Protein AF-A0A518V8L0-F1 (afdb_monomer_lite)

Secondary structure (DSSP, 8-state):
--HHHHHHHTT--HHHHHHHHHHHHHHHS--TTSHHHHHHHHHHT-

Foldseek 3Di:
DDLCVVCVVVVHDSVVSVVVQVVVCVVPVARCVDVVSVVVVVVVVD

InterPro domains:
  IPR025736 PucR C-terminal helix-turn-helix domain [PF13556] (2-46)
  IPR042070 PucR C-terminal helix-turn-helix domain superfamily [G3DSA:1.10.10.2840] (1-46)
  IPR051448 CdaR-like transcriptional regulators [PTHR33744] (1-46)

Sequence (46 aa):
MQVSETARSLFLHRNTLLYRLEKVREQTSLDPRAFPEAVLLWIMLR

Radius of gyration: 10.74 Å; chains: 1; bounding box: 26×21×24 Å

Structure (mmCIF, N/CA/C/O backbone):
data_AF-A0A518V8L0-F1
#
_e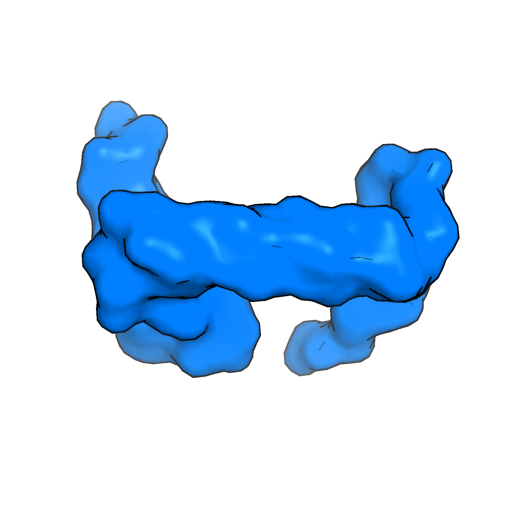ntry.id   AF-A0A518V8L0-F1
#
loop_
_atom_site.group_PDB
_atom_site.id
_atom_site.type_symbol
_atom_site.label_atom_id
_atom_site.label_alt_id
_atom_site.label_comp_id
_atom_site.label_asym_id
_atom_site.label_entity_id
_atom_site.label_seq_id
_atom_site.pdbx_PDB_ins_code
_atom_site.Cartn_x
_atom_site.Cartn_y
_atom_site.Cartn_z
_atom_site.occupancy
_atom_site.B_iso_or_equiv
_atom_site.auth_seq_id
_atom_site.auth_comp_id
_atom_site.auth_asym_id
_atom_site.auth_atom_id
_atom_site.pdbx_PDB_model_num
ATOM 1 N N . MET A 1 1 ? 0.031 -14.058 -1.396 1.00 59.31 1 MET A N 1
ATOM 2 C CA . MET A 1 1 ? 0.194 -13.175 -2.575 1.00 59.31 1 MET A CA 1
ATOM 3 C C . MET A 1 1 ? 1.663 -12.814 -2.705 1.00 59.31 1 MET A C 1
ATOM 5 O O . MET A 1 1 ? 2.241 -12.363 -1.724 1.00 59.31 1 MET A O 1
ATOM 9 N N . GLN A 1 2 ? 2.290 -13.053 -3.858 1.00 81.31 2 GLN A N 1
ATOM 10 C CA . GLN A 1 2 ? 3.693 -12.682 -4.055 1.00 81.31 2 GLN A CA 1
ATOM 11 C C . GLN A 1 2 ? 3.775 -11.269 -4.638 1.00 81.31 2 GLN A C 1
ATOM 13 O O . GLN A 1 2 ? 3.336 -11.036 -5.760 1.00 81.31 2 GLN A O 1
ATOM 18 N N . VAL A 1 3 ? 4.383 -10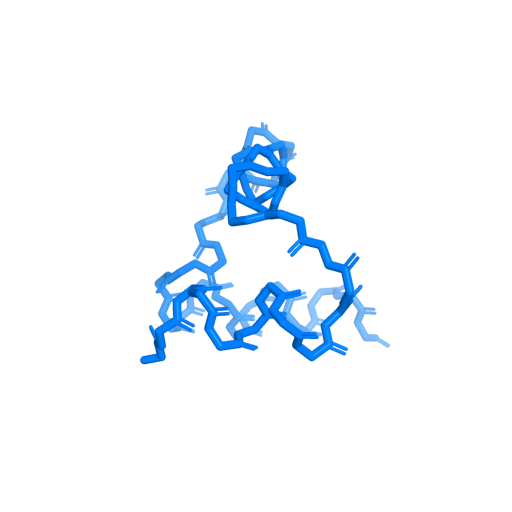.332 -3.903 1.00 88.56 3 VAL A N 1
ATOM 19 C CA . VAL A 1 3 ? 4.552 -8.924 -4.326 1.00 88.56 3 VAL A CA 1
ATOM 20 C C . VAL A 1 3 ? 5.201 -8.813 -5.714 1.00 88.56 3 VAL A C 1
ATOM 22 O O . VAL A 1 3 ? 4.861 -7.927 -6.488 1.00 88.56 3 VAL A O 1
ATOM 25 N N . SER A 1 4 ? 6.101 -9.736 -6.065 1.00 92.19 4 SER A N 1
ATOM 26 C CA . SER A 1 4 ? 6.759 -9.781 -7.377 1.00 92.19 4 SER A CA 1
ATOM 27 C C . SER A 1 4 ? 5.797 -10.045 -8.541 1.00 92.19 4 SER A C 1
ATOM 29 O O . SER A 1 4 ? 5.990 -9.503 -9.626 1.00 92.19 4 SER A O 1
ATOM 31 N N . GLU A 1 5 ? 4.767 -10.865 -8.331 1.00 94.88 5 GLU A N 1
ATOM 32 C CA . GLU A 1 5 ? 3.768 -11.183 -9.356 1.00 94.88 5 GLU A CA 1
ATOM 33 C C . GLU A 1 5 ? 2.837 -9.992 -9.591 1.00 94.88 5 GLU A C 1
ATOM 35 O O . GLU A 1 5 ? 2.618 -9.594 -10.732 1.00 94.88 5 GLU A O 1
ATOM 40 N N . THR A 1 6 ? 2.392 -9.345 -8.511 1.00 94.56 6 THR A N 1
ATOM 41 C CA . THR A 1 6 ? 1.618 -8.098 -8.581 1.00 94.56 6 THR A CA 1
ATOM 42 C C . THR A 1 6 ? 2.427 -6.960 -9.204 1.00 94.56 6 THR A C 1
ATOM 44 O O . THR A 1 6 ? 1.904 -6.184 -9.993 1.00 94.56 6 THR A O 1
ATOM 47 N N . ALA A 1 7 ? 3.723 -6.857 -8.902 1.00 96.38 7 ALA A N 1
ATOM 48 C CA . ALA A 1 7 ? 4.579 -5.863 -9.542 1.00 96.38 7 ALA A CA 1
ATOM 49 C C . ALA A 1 7 ? 4.660 -6.109 -11.056 1.00 96.38 7 ALA A C 1
ATOM 51 O O . ALA A 1 7 ? 4.508 -5.170 -11.831 1.00 96.38 7 ALA A O 1
ATOM 52 N N . ARG A 1 8 ? 4.795 -7.374 -11.481 1.00 96.06 8 ARG A N 1
ATOM 53 C CA . ARG A 1 8 ? 4.787 -7.751 -12.900 1.00 96.06 8 ARG A CA 1
ATOM 54 C C . ARG A 1 8 ? 3.459 -7.418 -13.583 1.00 96.06 8 ARG A C 1
ATOM 56 O O . ARG A 1 8 ? 3.499 -6.853 -14.670 1.00 96.06 8 ARG A O 1
ATOM 63 N N . SER A 1 9 ? 2.312 -7.723 -12.970 1.00 96.94 9 SER A N 1
ATOM 64 C CA . SER A 1 9 ? 0.999 -7.414 -13.563 1.00 96.94 9 SER A CA 1
ATOM 65 C C . SER A 1 9 ? 0.739 -5.911 -13.687 1.00 96.94 9 SER A C 1
ATOM 67 O O . SER A 1 9 ? 0.030 -5.482 -14.592 1.00 96.94 9 SER A O 1
ATOM 69 N N . LEU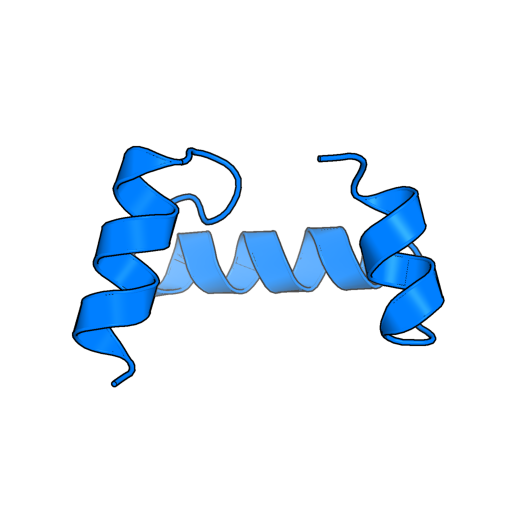 A 1 10 ? 1.346 -5.109 -12.808 1.00 96.31 10 LEU A N 1
ATOM 70 C CA . LEU A 1 10 ? 1.283 -3.648 -12.834 1.00 96.31 10 LEU A CA 1
ATOM 71 C C . LEU A 1 10 ? 2.405 -2.997 -13.662 1.00 96.31 10 LEU A C 1
ATOM 73 O O . LEU A 1 10 ? 2.490 -1.772 -13.689 1.00 96.31 10 LEU A O 1
ATOM 77 N N . PHE A 1 11 ? 3.279 -3.783 -14.306 1.00 96.88 11 PHE A N 1
ATOM 78 C CA . PHE A 1 11 ? 4.475 -3.300 -15.015 1.00 96.88 11 PHE A CA 1
ATOM 79 C C . PHE A 1 11 ? 5.406 -2.436 -14.139 1.00 96.88 11 PHE A C 1
ATOM 81 O O . PHE A 1 11 ? 6.072 -1.515 -14.609 1.00 96.88 11 PHE A O 1
ATOM 88 N N . LEU A 1 12 ? 5.458 -2.736 -12.840 1.00 96.69 12 LEU A N 1
ATOM 89 C CA . LEU A 1 12 ? 6.295 -2.068 -11.848 1.00 96.69 12 LEU A CA 1
ATOM 90 C C . LEU A 1 12 ? 7.489 -2.941 -11.461 1.00 96.69 12 LEU A C 1
ATOM 92 O O . LEU A 1 12 ? 7.415 -4.168 -11.400 1.00 96.69 12 LEU A O 1
ATOM 96 N N . HIS A 1 13 ? 8.588 -2.294 -11.072 1.00 96.25 13 HIS A N 1
ATOM 97 C CA . HIS A 1 13 ? 9.627 -2.983 -10.319 1.00 96.25 13 HIS A CA 1
ATOM 98 C C . HIS A 1 13 ? 9.116 -3.317 -8.908 1.00 96.25 13 HIS A C 1
ATOM 100 O O . HIS A 1 13 ? 8.418 -2.513 -8.282 1.00 96.25 13 HIS A O 1
ATOM 106 N N . ARG A 1 14 ? 9.515 -4.473 -8.357 1.00 95.19 14 ARG A N 1
ATOM 107 C CA . ARG A 1 14 ? 9.071 -4.922 -7.022 1.00 95.19 14 ARG A CA 1
ATOM 108 C C . ARG A 1 14 ? 9.308 -3.877 -5.927 1.00 95.19 14 ARG A C 1
ATOM 110 O O . ARG A 1 14 ? 8.452 -3.685 -5.073 1.00 95.19 14 ARG A O 1
ATOM 117 N N . ASN A 1 15 ? 10.435 -3.162 -5.978 1.00 96.50 15 ASN A N 1
ATOM 118 C CA . ASN A 1 15 ? 10.766 -2.143 -4.975 1.00 96.50 15 ASN A CA 1
ATOM 119 C C . ASN A 1 15 ? 9.877 -0.902 -5.115 1.00 96.50 15 ASN A C 1
ATOM 121 O O . ASN A 1 15 ? 9.510 -0.308 -4.111 1.00 96.50 15 ASN A O 1
ATOM 125 N N . THR A 1 16 ? 9.491 -0.537 -6.340 1.00 97.62 16 THR A N 1
ATOM 126 C CA . THR A 1 16 ? 8.555 0.568 -6.577 1.00 97.62 16 THR A CA 1
ATOM 127 C C . THR A 1 16 ? 7.176 0.230 -6.023 1.00 97.62 16 THR A C 1
ATOM 129 O O . THR A 1 16 ? 6.552 1.079 -5.392 1.00 97.62 16 THR A O 1
ATOM 132 N N . LEU A 1 17 ? 6.714 -1.014 -6.203 1.00 96.69 17 LEU A N 1
ATOM 133 C CA . LEU A 1 17 ? 5.463 -1.470 -5.598 1.00 96.69 17 LEU A CA 1
ATOM 134 C C . LEU A 1 17 ? 5.553 -1.457 -4.065 1.00 96.69 17 LEU A C 1
ATOM 136 O O . LEU A 1 17 ? 4.670 -0.901 -3.423 1.00 96.69 17 LEU A O 1
ATOM 140 N N . LEU A 1 18 ? 6.632 -1.991 -3.483 1.00 95.81 18 LEU A N 1
ATOM 141 C CA . LEU A 1 18 ? 6.849 -1.959 -2.030 1.00 95.81 18 LEU A CA 1
ATOM 142 C C . LEU A 1 18 ? 6.854 -0.532 -1.476 1.00 95.81 18 LEU A C 1
ATOM 144 O O . LEU A 1 18 ? 6.192 -0.274 -0.480 1.00 95.81 18 LEU A O 1
ATOM 148 N N . TYR A 1 19 ? 7.532 0.399 -2.148 1.00 97.12 19 TYR A N 1
ATOM 149 C CA . TYR A 1 19 ? 7.545 1.808 -1.761 1.00 97.12 19 TYR A CA 1
ATOM 150 C C . TYR A 1 19 ? 6.142 2.429 -1.783 1.00 97.12 19 TYR A C 1
ATOM 152 O O . TYR A 1 19 ? 5.764 3.143 -0.861 1.00 97.12 19 TYR A O 1
ATOM 160 N N . ARG A 1 20 ? 5.338 2.137 -2.812 1.00 96.56 20 ARG A N 1
ATOM 161 C CA . ARG A 1 20 ? 3.955 2.631 -2.887 1.00 96.56 20 ARG A CA 1
ATOM 162 C C . ARG A 1 20 ? 3.066 2.036 -1.795 1.00 96.56 20 ARG A C 1
ATOM 164 O O . ARG A 1 20 ? 2.280 2.770 -1.211 1.00 96.56 20 ARG A O 1
ATOM 171 N N . LEU A 1 21 ? 3.202 0.741 -1.500 1.00 96.06 21 LEU A N 1
ATOM 172 C CA . LEU A 1 21 ? 2.474 0.098 -0.397 1.00 96.06 21 LEU A CA 1
ATOM 173 C C . LEU A 1 21 ? 2.866 0.702 0.957 1.00 96.06 21 LEU A C 1
ATOM 175 O O . LEU A 1 21 ? 2.001 0.929 1.796 1.00 96.06 21 LEU A O 1
ATOM 179 N N . GLU A 1 22 ? 4.147 1.024 1.137 1.00 97.19 22 GLU A N 1
ATOM 180 C CA . GLU A 1 22 ? 4.635 1.715 2.328 1.00 97.19 22 GLU A CA 1
ATOM 181 C C . GLU A 1 22 ? 4.025 3.116 2.457 1.00 97.19 22 GLU A C 1
ATOM 183 O O . GLU A 1 22 ? 3.548 3.484 3.525 1.00 97.19 22 GLU A O 1
ATOM 188 N N . LYS A 1 23 ? 3.925 3.867 1.351 1.00 97.75 23 LYS A N 1
ATOM 189 C CA . LYS A 1 23 ? 3.234 5.165 1.337 1.00 97.75 23 LYS A CA 1
ATOM 190 C C . LYS A 1 23 ? 1.757 5.070 1.705 1.00 97.75 23 LYS A C 1
ATOM 192 O O . LYS A 1 23 ? 1.286 5.900 2.475 1.00 97.75 23 LYS A O 1
ATOM 197 N N . VAL A 1 24 ? 1.044 4.052 1.223 1.00 96.12 24 VAL A N 1
ATOM 198 C CA . VAL A 1 24 ? -0.352 3.812 1.631 1.00 96.12 24 VAL A CA 1
ATOM 199 C C . VAL A 1 24 ? -0.434 3.570 3.139 1.00 96.12 24 VAL A C 1
ATOM 201 O O . VAL A 1 24 ? -1.277 4.170 3.806 1.00 96.12 24 VAL A O 1
ATOM 204 N N . ARG A 1 25 ? 0.475 2.757 3.688 1.00 96.94 25 ARG A N 1
ATOM 205 C CA . ARG A 1 25 ? 0.548 2.478 5.127 1.00 96.94 25 ARG A CA 1
ATOM 206 C C . ARG A 1 25 ? 0.826 3.733 5.949 1.00 96.94 25 ARG A C 1
ATOM 208 O O . ARG A 1 25 ? 0.136 3.969 6.932 1.00 96.94 25 ARG A O 1
ATOM 215 N N . GLU A 1 26 ? 1.782 4.562 5.533 1.00 97.75 26 GLU A N 1
ATOM 216 C CA . GLU A 1 26 ? 2.098 5.838 6.194 1.00 97.75 26 GLU A CA 1
ATOM 217 C C . GLU A 1 26 ? 0.903 6.807 6.206 1.00 97.75 26 GLU A C 1
ATOM 219 O O . GLU A 1 26 ? 0.712 7.535 7.174 1.00 97.75 26 GLU A O 1
ATOM 224 N N . GLN A 1 27 ? 0.100 6.827 5.138 1.00 97.19 27 GLN A N 1
ATOM 225 C CA . GLN A 1 27 ? -1.017 7.766 4.986 1.00 97.19 27 GLN A CA 1
ATOM 226 C C . GLN A 1 27 ? -2.304 7.315 5.682 1.00 97.19 27 GLN A C 1
ATOM 228 O O . GLN A 1 27 ? -3.104 8.154 6.088 1.00 97.19 27 GLN A O 1
ATOM 233 N N . THR A 1 28 ? -2.527 6.006 5.779 1.00 96.19 28 THR A N 1
ATOM 234 C CA . THR A 1 28 ? -3.800 5.435 6.254 1.00 96.19 28 THR A CA 1
ATOM 235 C C . THR A 1 28 ? -3.678 4.719 7.593 1.00 96.19 28 THR A C 1
ATOM 237 O O . THR A 1 28 ? -4.695 4.396 8.199 1.00 96.19 28 THR A O 1
ATOM 240 N N . SER A 1 29 ? -2.452 4.465 8.061 1.00 96.06 29 SER A N 1
ATOM 241 C CA . SER A 1 29 ? -2.148 3.577 9.191 1.00 96.06 29 SER A CA 1
ATOM 242 C C . SER A 1 29 ? -2.623 2.128 8.995 1.00 96.06 29 SER A C 1
ATOM 244 O O . SER A 1 29 ? -2.693 1.383 9.968 1.00 96.06 29 SER A O 1
ATOM 246 N N . LEU A 1 30 ? -2.925 1.723 7.754 1.00 97.12 30 LEU A N 1
ATOM 247 C CA . LEU A 1 30 ? -3.367 0.376 7.382 1.00 97.12 30 LEU A CA 1
ATOM 248 C C . LEU A 1 30 ? -2.322 -0.292 6.480 1.00 97.12 30 LEU A C 1
ATOM 250 O O . LEU A 1 30 ? -1.875 0.299 5.498 1.00 97.12 30 LEU A O 1
ATOM 254 N N . ASP A 1 31 ? -1.929 -1.527 6.781 1.00 95.50 31 ASP A N 1
ATOM 255 C CA . ASP A 1 31 ? -1.022 -2.329 5.966 1.00 95.50 31 ASP A CA 1
ATOM 256 C C . ASP A 1 31 ? -1.796 -3.089 4.868 1.00 95.50 31 ASP A C 1
ATOM 258 O O . ASP A 1 31 ? -2.437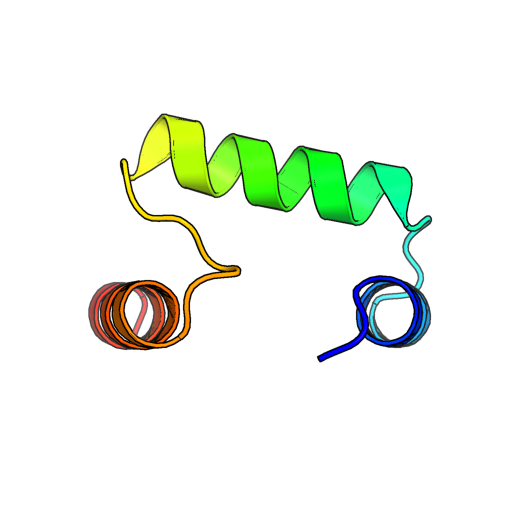 -4.107 5.140 1.00 95.50 31 ASP A O 1
ATOM 262 N N . PRO A 1 32 ? -1.682 -2.686 3.587 1.00 92.75 32 PRO A N 1
ATOM 263 C CA . PRO A 1 32 ? -2.343 -3.368 2.470 1.00 92.75 32 PRO A CA 1
ATOM 264 C C . PRO A 1 32 ? -1.844 -4.804 2.224 1.00 92.75 32 PRO A C 1
ATOM 266 O O . PRO A 1 32 ? -2.394 -5.511 1.379 1.00 92.75 32 PRO A O 1
ATOM 269 N N . ARG A 1 33 ? -0.783 -5.253 2.908 1.00 92.19 33 ARG A N 1
ATOM 270 C CA . ARG A 1 33 ? -0.277 -6.635 2.845 1.00 92.19 33 ARG A CA 1
ATOM 271 C C . ARG A 1 33 ? -0.950 -7.544 3.875 1.00 92.19 33 ARG A C 1
ATOM 273 O O . ARG A 1 33 ? -0.906 -8.763 3.706 1.00 92.19 33 ARG A O 1
ATOM 280 N N . ALA A 1 34 ? -1.565 -6.976 4.912 1.00 94.56 34 ALA A N 1
ATOM 281 C CA . ALA A 1 34 ? -2.368 -7.706 5.881 1.00 94.56 34 ALA A CA 1
ATOM 282 C C . ALA A 1 34 ? -3.804 -7.818 5.357 1.00 94.56 34 ALA A C 1
ATOM 284 O O . ALA A 1 34 ? -4.472 -6.817 5.123 1.00 94.56 34 ALA A O 1
ATOM 285 N N . PHE A 1 35 ? -4.296 -9.044 5.161 1.00 93.00 35 PHE A N 1
ATOM 286 C CA . PHE A 1 35 ? -5.602 -9.268 4.529 1.00 93.00 35 PHE A CA 1
ATOM 287 C C . PHE A 1 35 ? -6.773 -8.510 5.197 1.00 93.00 35 PHE A C 1
ATOM 289 O O . PHE A 1 35 ? -7.526 -7.870 4.464 1.00 93.00 35 PHE A O 1
ATOM 296 N N . PRO A 1 36 ? -6.933 -8.498 6.539 1.00 96.88 36 PRO A N 1
ATOM 297 C CA . PRO A 1 36 ? -8.025 -7.756 7.180 1.00 96.88 36 PRO A CA 1
ATOM 298 C C . PRO A 1 36 ? -7.978 -6.246 6.900 1.00 96.88 36 PRO A C 1
ATOM 300 O O . PRO A 1 36 ? -9.003 -5.624 6.629 1.00 96.88 36 PRO A O 1
ATOM 303 N N . GLU A 1 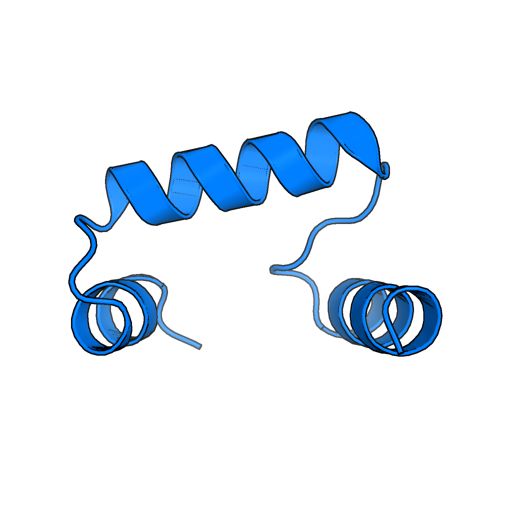37 ? -6.781 -5.666 6.915 1.00 97.06 37 GLU A N 1
ATOM 304 C CA . GLU A 1 37 ? -6.556 -4.238 6.675 1.00 97.06 37 GLU A CA 1
ATOM 305 C C . GLU A 1 37 ? -6.709 -3.888 5.189 1.00 97.06 37 GLU A C 1
ATOM 307 O O . GLU A 1 37 ? -7.260 -2.844 4.848 1.00 97.06 37 GLU A O 1
ATOM 312 N N . ALA A 1 38 ? -6.321 -4.796 4.289 1.00 95.19 38 ALA A N 1
ATOM 313 C CA . ALA A 1 38 ? -6.553 -4.667 2.854 1.00 95.19 38 ALA A CA 1
ATOM 314 C C . ALA A 1 38 ? -8.051 -4.666 2.503 1.00 95.19 38 ALA A C 1
ATOM 316 O O . ALA A 1 38 ? -8.481 -3.891 1.648 1.00 95.19 38 ALA A O 1
ATOM 317 N N . VAL A 1 39 ? -8.858 -5.498 3.173 1.00 96.88 39 VAL A N 1
ATOM 318 C CA . VAL A 1 39 ? -10.323 -5.482 3.022 1.00 96.88 39 VAL A CA 1
ATOM 319 C C . VAL A 1 39 ? -10.897 -4.149 3.503 1.00 96.88 39 VAL A C 1
ATOM 321 O O . VAL A 1 39 ? -11.732 -3.568 2.814 1.00 96.88 39 VAL A O 1
ATOM 324 N 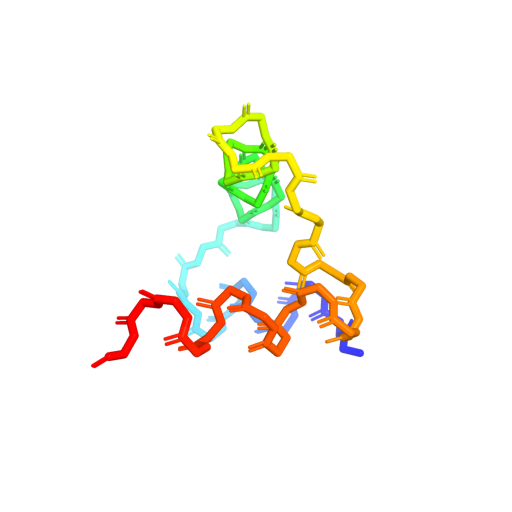N . LEU A 1 40 ? -10.421 -3.629 4.639 1.00 97.38 40 LEU A N 1
ATOM 325 C CA . LEU A 1 40 ? -10.844 -2.321 5.143 1.00 97.38 40 LEU A CA 1
ATOM 326 C C . LEU A 1 40 ? -10.491 -1.189 4.166 1.00 97.38 40 LEU A C 1
ATOM 328 O O . LEU A 1 40 ? -11.356 -0.378 3.842 1.00 97.38 40 LEU A O 1
ATOM 332 N N . LEU A 1 41 ? -9.261 -1.174 3.640 1.00 96.12 41 LEU A N 1
ATOM 333 C CA . LEU A 1 41 ? -8.831 -0.235 2.597 1.00 96.12 41 LEU A CA 1
ATOM 334 C C . LEU A 1 41 ? -9.729 -0.315 1.356 1.00 96.12 41 LEU A C 1
ATOM 336 O O . LEU A 1 41 ? -10.111 0.716 0.809 1.00 96.12 41 LEU A O 1
ATOM 340 N N . TRP A 1 42 ? -10.092 -1.523 0.918 1.00 96.31 42 TRP A N 1
ATOM 341 C CA . TRP A 1 42 ? -10.973 -1.711 -0.234 1.00 96.31 42 TRP A CA 1
ATOM 342 C C . TRP A 1 42 ? -12.382 -1.157 0.005 1.00 96.31 42 TRP A C 1
ATOM 344 O O . TRP A 1 42 ? -12.932 -0.529 -0.894 1.00 96.31 42 TRP A O 1
ATOM 354 N N . ILE A 1 43 ? -12.945 -1.344 1.205 1.00 97.25 43 ILE A N 1
ATOM 355 C CA . ILE A 1 43 ? -14.253 -0.778 1.576 1.00 97.25 43 ILE A CA 1
ATOM 356 C C . ILE A 1 43 ? -14.185 0.753 1.649 1.00 97.25 43 ILE A C 1
ATOM 358 O O . ILE A 1 43 ? -15.099 1.415 1.179 1.00 97.25 43 ILE A O 1
ATOM 362 N N . MET A 1 44 ? -13.114 1.321 2.213 1.00 95.38 44 MET A N 1
ATOM 363 C CA . MET A 1 44 ? -12.945 2.776 2.339 1.00 95.38 44 MET A CA 1
ATOM 364 C C . MET A 1 44 ? -12.761 3.495 0.995 1.00 95.38 44 MET A C 1
ATOM 366 O O . MET A 1 44 ? -13.140 4.656 0.868 1.00 95.38 44 MET A O 1
ATOM 370 N N . LEU A 1 45 ? -12.132 2.837 0.017 1.00 92.69 45 LEU A N 1
ATOM 371 C CA . LEU A 1 45 ? -11.831 3.399 -1.307 1.00 92.69 45 LEU A CA 1
ATOM 372 C C . LEU A 1 45 ? -12.934 3.152 -2.348 1.00 92.69 45 LEU A C 1
ATOM 374 O O . LEU A 1 45 ? -12.773 3.553 -3.504 1.00 92.69 45 LEU A O 1
ATOM 378 N N . ARG A 1 46 ? -14.003 2.451 -1.973 1.00 84.25 46 ARG A N 1
ATOM 379 C CA . ARG A 1 46 ? -15.111 2.086 -2.855 1.00 84.25 46 ARG A CA 1
ATOM 380 C C . ARG A 1 46 ? -16.325 2.972 -2.629 1.00 84.25 46 ARG A C 1
ATOM 382 O O . ARG A 1 46 ? -17.019 3.205 -3.644 1.00 84.25 46 ARG A O 1
#

Organism: Brevibacillus laterosporus (NCBI:txid1465)

pLDDT: mean 94.43, std 6.14, range [59.31, 97.75]